Protein AF-A0AAT9HWJ9-F1 (afdb_monomer)

Secondary structure (DSSP, 8-state):
---TT-----HHHHHTTS-HHHHTTSTT--HHHHHHHHHHHHHHHHHHHHSTT---TTHHHHHHHHHHHHHHHHHTT---

Mean predicted aligned error: 3.56 Å

Sequence (80 aa):
MDLATCCRGPIEFDLAHAPEEVAEHYPGADQPLINRCRALNWAMFSAWRWREADQMPDRSHWRAEGLKEVRTALAGCGPV

Foldseek 3Di:
DDCVPPDDDDVLLVCLVDPVVVVVVDPPDDPLVNLVSVLVVLVVQLVLLPDPPNPDPPSVVSNVVSVVSNVVSVVVNPDD

Nearest PDB structures (foldseek):
  7uw9-assembly1_P  TM=6.049E-01  e=6.932E+00  Citrus x limon

Radius of gyration: 13.72 Å; Cα contacts (8 Å, |Δi|>4): 62; chains: 1; bounding box: 33×22×35 Å

Solvent-accessible surface area (backbone atoms only — not comparable to full-atom values): 4718 Å² total; per-residue (Å²): 137,90,65,92,80,71,77,91,76,64,68,37,51,60,44,36,74,48,62,76,73,60,48,78,76,41,91,85,63,53,62,72,55,21,36,46,29,35,19,48,52,30,44,54,52,23,54,49,46,63,40,87,86,56,78,64,82,65,40,74,58,43,39,52,52,26,51,49,48,24,52,56,31,46,65,70,53,55,88,129

pLDDT: mean 92.61, std 7.28, range [56.03, 98.12]

Structure (mmCIF, N/CA/C/O backbone):
data_AF-A0AAT9HWJ9-F1
#
_entry.id   AF-A0AAT9HWJ9-F1
#
loop_
_atom_site.group_PDB
_atom_site.id
_atom_site.type_symbol
_atom_site.label_atom_id
_atom_site.label_alt_id
_atom_site.label_comp_id
_atom_site.label_asym_id
_atom_site.label_entity_id
_atom_site.label_seq_id
_atom_site.pdbx_PDB_ins_code
_atom_site.Cartn_x
_atom_site.Cartn_y
_atom_site.Cartn_z
_atom_site.occupancy
_atom_site.B_iso_or_equiv
_atom_site.auth_seq_id
_atom_site.auth_comp_id
_atom_site.auth_asym_id
_atom_site.auth_atom_id
_atom_site.pdbx_PDB_model_num
ATOM 1 N N . MET A 1 1 ? -11.566 4.254 -15.860 1.00 71.44 1 MET A N 1
ATOM 2 C CA . MET A 1 1 ? -11.610 3.377 -14.673 1.00 71.44 1 MET A CA 1
ATOM 3 C C . MET A 1 1 ? -10.569 2.297 -14.890 1.00 71.44 1 MET A C 1
ATOM 5 O O . MET A 1 1 ? -10.625 1.663 -15.937 1.00 71.44 1 MET A O 1
ATOM 9 N N . ASP A 1 2 ? -9.613 2.148 -13.979 1.00 82.88 2 ASP A N 1
ATOM 10 C CA . ASP A 1 2 ? -8.635 1.055 -13.998 1.00 82.88 2 ASP A CA 1
ATOM 11 C C . ASP A 1 2 ? -9.095 -0.022 -13.008 1.00 82.88 2 ASP A C 1
ATOM 13 O O . ASP A 1 2 ? -9.289 0.269 -11.833 1.00 82.88 2 ASP A O 1
ATOM 17 N N . LEU A 1 3 ? -9.349 -1.237 -13.500 1.00 89.06 3 LEU A N 1
ATOM 18 C CA . LEU A 1 3 ? -9.866 -2.365 -12.714 1.00 89.06 3 LEU A CA 1
ATOM 19 C C . LEU A 1 3 ? -8.963 -3.603 -12.818 1.00 89.06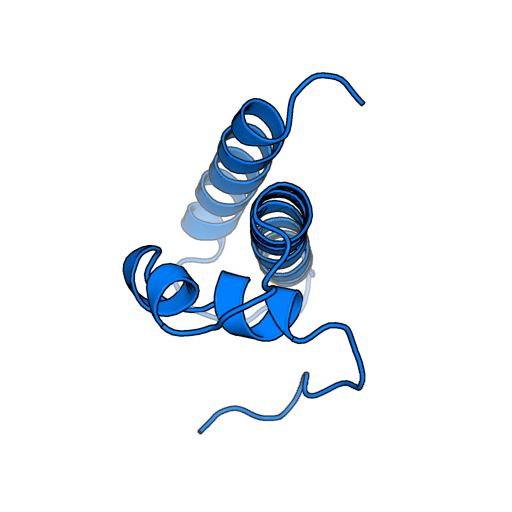 3 LEU A C 1
ATOM 21 O O . LEU A 1 3 ? -9.358 -4.690 -12.395 1.00 89.06 3 LEU A O 1
ATOM 25 N N . ALA A 1 4 ? -7.759 -3.463 -13.384 1.00 87.94 4 ALA A N 1
ATOM 26 C CA . ALA A 1 4 ? -6.869 -4.593 -13.652 1.00 87.94 4 ALA A CA 1
ATOM 27 C C . ALA A 1 4 ? -6.378 -5.299 -12.374 1.00 87.94 4 ALA A C 1
ATOM 29 O O . ALA A 1 4 ? -5.965 -6.456 -12.426 1.00 87.94 4 ALA A O 1
ATOM 30 N N . THR A 1 5 ? -6.440 -4.616 -11.229 1.00 86.38 5 THR A N 1
ATOM 31 C CA . THR A 1 5 ? -6.013 -5.126 -9.918 1.00 86.38 5 THR A CA 1
ATOM 32 C C . THR A 1 5 ? -7.171 -5.298 -8.938 1.00 86.38 5 THR A C 1
ATOM 34 O O . THR A 1 5 ? -6.941 -5.385 -7.734 1.00 86.38 5 THR A O 1
ATOM 37 N N . CYS A 1 6 ? -8.413 -5.329 -9.432 1.00 91.44 6 CYS A N 1
ATOM 38 C CA . CYS A 1 6 ? -9.585 -5.562 -8.596 1.00 91.44 6 CYS A CA 1
ATOM 39 C C . CYS A 1 6 ? -9.485 -6.923 -7.891 1.00 91.44 6 CYS A C 1
ATOM 41 O O . CYS A 1 6 ? -9.108 -7.933 -8.493 1.00 91.44 6 CYS A O 1
ATOM 43 N N . CYS A 1 7 ? -9.823 -6.954 -6.606 1.00 92.56 7 CYS A N 1
ATOM 44 C CA . CYS A 1 7 ? -9.743 -8.143 -5.773 1.00 92.56 7 CYS A CA 1
ATOM 45 C C . CYS A 1 7 ? -10.865 -8.147 -4.727 1.00 92.56 7 CYS A C 1
ATOM 47 O O . CYS A 1 7 ? -11.550 -7.150 -4.515 1.00 92.56 7 CYS A O 1
ATOM 49 N N . ARG A 1 8 ? -11.077 -9.295 -4.075 1.00 96.00 8 ARG A N 1
ATOM 50 C CA . ARG A 1 8 ? -11.948 -9.385 -2.897 1.00 96.00 8 ARG A CA 1
ATOM 51 C C . ARG A 1 8 ? -11.098 -9.166 -1.650 1.00 96.00 8 AR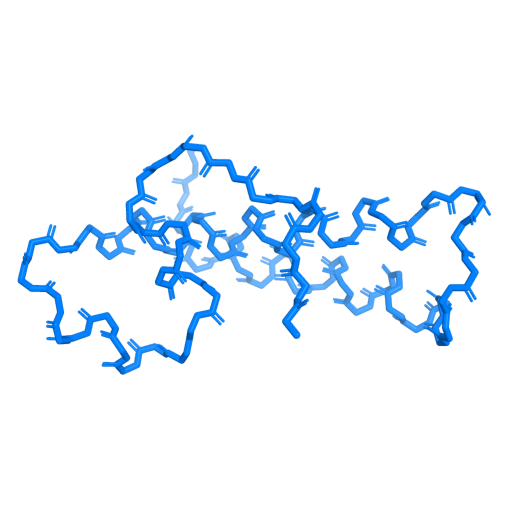G A C 1
ATOM 53 O O . ARG A 1 8 ? -10.113 -9.876 -1.463 1.00 96.00 8 ARG A O 1
ATOM 60 N N . GLY A 1 9 ? -11.517 -8.248 -0.788 1.00 93.56 9 GLY A N 1
ATOM 61 C CA . GLY A 1 9 ? -10.795 -7.899 0.430 1.00 93.56 9 GLY A CA 1
ATOM 62 C C . GLY A 1 9 ? -11.662 -7.133 1.431 1.00 93.56 9 GLY A C 1
ATOM 63 O O . GLY A 1 9 ? -12.875 -7.028 1.227 1.00 93.56 9 GLY A O 1
ATOM 64 N N . PRO A 1 10 ? -11.054 -6.646 2.525 1.00 95.62 10 PRO A N 1
ATOM 65 C CA . PRO A 1 10 ? -11.713 -5.731 3.449 1.00 95.62 10 PRO A CA 1
ATOM 66 C C . PRO A 1 10 ? -12.019 -4.399 2.751 1.00 95.62 10 PRO A C 1
ATOM 68 O O . PRO A 1 10 ? -11.243 -3.956 1.905 1.00 95.62 10 PRO A O 1
ATOM 71 N N . ILE A 1 11 ? -13.116 -3.744 3.136 1.00 95.31 11 ILE A N 1
ATOM 72 C CA . ILE A 1 11 ? -13.498 -2.435 2.580 1.00 95.31 11 ILE A CA 1
ATOM 73 C C . ILE A 1 11 ? -12.438 -1.364 2.881 1.00 95.31 11 ILE A C 1
ATOM 75 O O . ILE A 1 11 ? -12.244 -0.432 2.108 1.00 95.31 11 ILE A O 1
ATOM 79 N N . GLU A 1 12 ? -11.678 -1.534 3.965 1.00 97.19 12 GLU A N 1
ATOM 80 C CA . GLU A 1 12 ? -10.550 -0.688 4.349 1.00 97.19 12 GLU A CA 1
ATOM 81 C C . GLU A 1 12 ? -9.462 -0.612 3.270 1.00 97.19 12 GLU A C 1
ATOM 83 O O . GLU A 1 12 ? -8.758 0.394 3.188 1.00 97.19 12 GLU A O 1
ATOM 88 N N . PHE A 1 13 ? -9.340 -1.631 2.410 1.00 96.00 13 PHE A N 1
ATOM 89 C CA . PHE A 1 13 ? -8.430 -1.599 1.264 1.00 96.00 13 PHE A CA 1
ATOM 90 C C . PHE A 1 13 ? -8.865 -0.567 0.217 1.00 96.00 13 PHE A C 1
ATOM 92 O O . PHE A 1 13 ? -8.030 0.182 -0.296 1.00 96.00 13 PHE A O 1
ATOM 99 N N . ASP A 1 14 ? -10.172 -0.475 -0.035 1.00 94.94 14 ASP A N 1
ATOM 100 C CA . ASP A 1 14 ? -10.756 0.524 -0.928 1.00 94.94 14 ASP A CA 1
ATOM 101 C C . ASP A 1 14 ? -10.700 1.924 -0.294 1.00 94.94 14 ASP A C 1
ATOM 103 O O . ASP A 1 14 ? -10.284 2.888 -0.940 1.00 94.94 14 ASP A O 1
ATOM 107 N N . LEU A 1 15 ? -11.027 2.042 1.001 1.00 96.06 15 LEU A N 1
ATOM 108 C CA . LEU A 1 15 ? -10.945 3.310 1.746 1.00 96.06 15 LEU A CA 1
ATOM 109 C C . LEU A 1 15 ? -9.511 3.850 1.818 1.00 96.06 15 LEU A C 1
ATOM 111 O O . LEU A 1 15 ? -9.295 5.057 1.739 1.00 96.06 15 LEU A O 1
ATOM 115 N N . ALA A 1 16 ? -8.513 2.968 1.895 1.00 95.50 16 ALA A N 1
ATOM 116 C CA . ALA A 1 16 ? -7.103 3.338 1.853 1.00 95.50 16 ALA A CA 1
ATOM 117 C C . ALA A 1 16 ? -6.65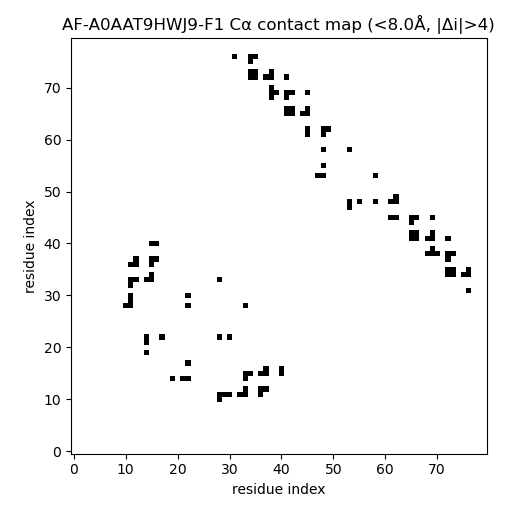4 3.938 0.508 1.00 95.50 16 ALA A C 1
ATOM 119 O O . ALA A 1 16 ? -5.569 4.519 0.436 1.00 95.50 16 ALA A O 1
ATOM 120 N N . HIS A 1 17 ? -7.441 3.801 -0.562 1.00 93.25 17 HIS A N 1
ATOM 121 C CA . HIS A 1 17 ? -7.181 4.466 -1.842 1.00 93.25 17 HIS A CA 1
ATOM 122 C C . HIS A 1 17 ? -7.827 5.861 -1.927 1.00 93.25 17 HIS A C 1
ATOM 124 O O . HIS A 1 17 ? -7.434 6.680 -2.756 1.00 93.25 17 HIS A O 1
ATOM 130 N N . ALA A 1 18 ? -8.806 6.142 -1.066 1.00 93.81 18 ALA A N 1
ATOM 131 C CA . ALA A 1 18 ? -9.52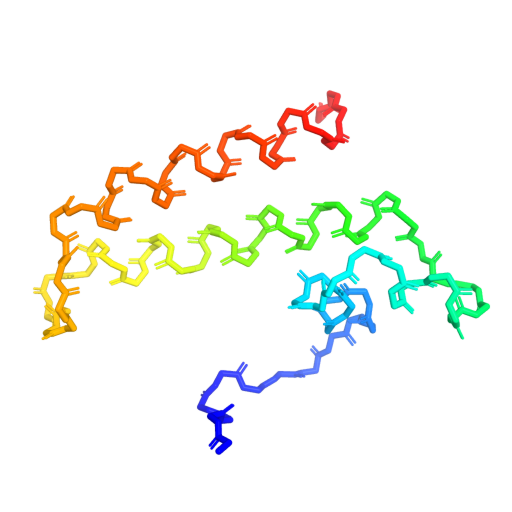1 7.409 -1.013 1.00 93.81 18 ALA A CA 1
ATOM 132 C C . ALA A 1 18 ? -8.823 8.434 -0.087 1.00 93.81 18 ALA A C 1
ATOM 134 O O . ALA A 1 18 ? -7.929 8.065 0.691 1.00 93.81 18 ALA A O 1
ATOM 135 N N . PRO A 1 19 ? -9.214 9.724 -0.141 1.00 93.38 19 PRO A N 1
ATOM 136 C CA . PRO A 1 19 ? -8.865 10.709 0.887 1.00 93.38 19 PRO A CA 1
ATOM 137 C C . PRO A 1 19 ? -9.265 10.247 2.297 1.00 93.38 19 PRO A C 1
ATOM 139 O O . PRO A 1 19 ? -10.166 9.419 2.446 1.00 93.38 19 PRO A O 1
ATOM 142 N N . GLU A 1 20 ? -8.582 10.739 3.332 1.00 89.19 20 GLU A N 1
ATOM 143 C CA . GLU A 1 20 ? -8.783 10.281 4.719 1.00 89.19 20 GLU A CA 1
ATOM 144 C C . GLU A 1 20 ? -10.209 10.526 5.216 1.00 89.19 20 GLU A C 1
ATOM 146 O O . GLU A 1 20 ? -10.793 9.657 5.861 1.00 89.19 20 GLU A O 1
ATOM 151 N N . GLU A 1 21 ? -10.804 11.643 4.811 1.00 92.19 21 GLU A N 1
ATOM 152 C CA . GLU A 1 21 ? -12.145 12.075 5.200 1.00 92.19 21 GLU A CA 1
ATOM 153 C C . GLU A 1 21 ? -13.230 11.101 4.716 1.00 92.19 21 GLU A C 1
ATOM 155 O O . GLU A 1 21 ? -14.310 11.012 5.295 1.00 92.19 21 GLU A O 1
ATOM 160 N N . VAL A 1 22 ? -12.952 10.313 3.671 1.00 94.94 22 VAL A N 1
ATOM 161 C CA . VAL A 1 22 ? -13.913 9.331 3.152 1.00 94.94 22 VAL A CA 1
ATOM 162 C C . VAL A 1 22 ? -14.173 8.219 4.164 1.00 94.94 22 VAL A C 1
ATOM 164 O O . VAL A 1 22 ? -15.298 7.727 4.241 1.00 94.94 22 VAL A O 1
ATOM 167 N N . ALA A 1 23 ? -13.174 7.844 4.968 1.00 92.25 23 ALA A N 1
ATOM 168 C CA . ALA A 1 23 ? -13.336 6.814 5.990 1.00 92.25 23 ALA A CA 1
ATOM 169 C C . ALA A 1 23 ? -14.347 7.225 7.075 1.00 92.25 23 ALA A C 1
ATOM 171 O O . ALA A 1 23 ? -15.074 6.373 7.583 1.00 92.25 23 ALA A O 1
ATOM 172 N N . GLU A 1 24 ? -14.467 8.524 7.369 1.00 91.56 24 GLU A N 1
ATOM 173 C CA . GLU A 1 24 ? -15.412 9.059 8.362 1.00 91.56 24 GLU A CA 1
ATOM 174 C C . GLU A 1 24 ? -16.877 8.792 7.987 1.00 91.56 24 GLU A C 1
ATOM 176 O O . GLU A 1 24 ? -17.758 8.744 8.846 1.00 91.56 24 GLU A O 1
ATOM 181 N N . HIS A 1 25 ? -17.148 8.574 6.699 1.00 94.75 25 HIS A N 1
ATOM 182 C CA . HIS A 1 25 ? -18.477 8.260 6.188 1.00 94.75 25 HIS A CA 1
ATOM 183 C C . HIS A 1 25 ? -18.835 6.766 6.249 1.00 94.75 25 HIS A C 1
ATOM 185 O O . HIS A 1 25 ? -19.955 6.415 5.877 1.00 94.75 25 HIS A O 1
ATOM 191 N N . TYR A 1 26 ? -17.930 5.891 6.710 1.00 93.75 26 TYR A N 1
ATOM 192 C CA . TYR A 1 26 ? -18.147 4.443 6.804 1.00 93.75 26 TYR A CA 1
ATOM 193 C C . TYR A 1 26 ? -18.215 3.985 8.269 1.00 93.75 26 TYR A C 1
ATOM 195 O O . TYR A 1 26 ? -17.185 3.685 8.880 1.00 93.75 26 TYR A O 1
ATOM 203 N N . PRO A 1 27 ? -19.427 3.880 8.853 1.00 90.31 27 PRO A N 1
ATOM 204 C CA . PRO A 1 27 ? -19.593 3.390 10.214 1.00 90.31 27 PRO A CA 1
ATOM 205 C C . PRO A 1 27 ? -19.051 1.963 10.336 1.00 90.31 27 PRO A C 1
ATOM 207 O O . PRO A 1 27 ? -19.533 1.051 9.668 1.00 90.31 27 PRO A O 1
ATOM 210 N N . GLY A 1 28 ? -18.061 1.774 11.208 1.00 91.06 28 GLY A N 1
ATOM 211 C CA . GLY A 1 28 ? -17.442 0.471 11.457 1.00 91.06 28 GLY A CA 1
ATOM 212 C C . GLY A 1 28 ? -16.161 0.194 10.671 1.00 91.06 28 GLY A C 1
ATOM 213 O O . GLY A 1 28 ? -15.623 -0.897 10.825 1.00 91.06 28 GLY A O 1
ATOM 214 N N . ALA A 1 29 ? -15.660 1.150 9.881 1.00 94.38 29 ALA A N 1
ATOM 215 C CA . ALA A 1 29 ? -14.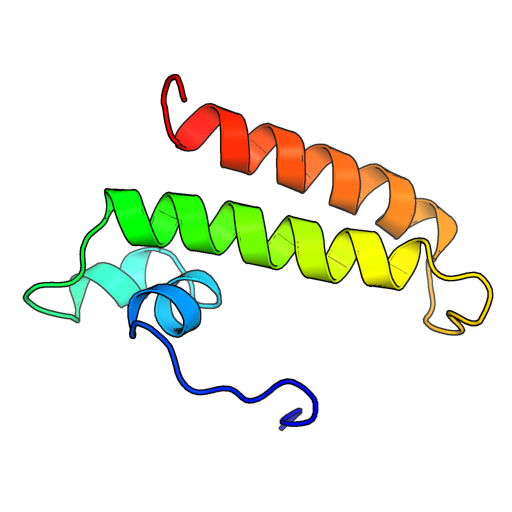335 1.031 9.282 1.00 94.38 29 ALA A CA 1
ATOM 216 C C . ALA A 1 29 ? -13.239 0.987 10.364 1.00 94.38 29 ALA A C 1
ATOM 218 O O . ALA A 1 29 ? -13.206 1.821 11.275 1.00 94.38 29 ALA A O 1
ATOM 219 N N . ASP A 1 30 ? -12.333 0.015 10.263 1.00 95.19 30 ASP A N 1
ATOM 220 C CA . ASP 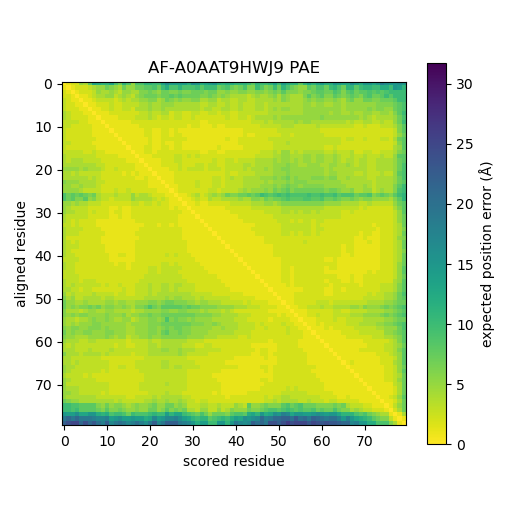A 1 30 ? -11.198 -0.133 11.177 1.00 95.19 30 ASP A CA 1
ATOM 221 C C . ASP A 1 30 ? -10.056 0.809 10.755 1.00 95.19 30 ASP A C 1
ATOM 223 O O . ASP A 1 30 ? -9.314 0.550 9.806 1.00 95.19 30 ASP A O 1
ATOM 227 N N . GLN A 1 31 ? -9.910 1.931 11.465 1.00 92.44 31 GLN A N 1
ATOM 228 C CA . GLN A 1 31 ? -8.900 2.946 11.150 1.00 92.44 31 GLN A CA 1
ATOM 229 C C . GLN A 1 31 ? -7.450 2.414 11.202 1.00 92.44 31 GLN A C 1
ATOM 231 O O . GLN A 1 31 ? -6.682 2.694 10.273 1.00 92.44 31 GLN A O 1
ATOM 236 N N . PRO A 1 32 ? -7.035 1.631 12.219 1.00 93.88 32 PRO A N 1
ATOM 237 C CA . PRO A 1 32 ? -5.762 0.914 12.172 1.00 93.88 32 PRO A CA 1
ATOM 238 C C . PRO A 1 32 ? -5.573 0.054 10.915 1.00 93.88 32 PRO A C 1
ATOM 240 O O . PRO A 1 32 ? -4.482 0.053 10.332 1.00 93.88 32 PRO A O 1
ATOM 243 N N . LEU A 1 33 ? -6.609 -0.666 10.475 1.00 95.62 33 LEU A N 1
ATOM 244 C CA . LEU A 1 33 ? -6.545 -1.479 9.261 1.00 95.62 33 LEU A CA 1
ATOM 245 C C . LEU A 1 33 ? -6.446 -0.616 7.997 1.00 95.62 33 LEU A C 1
ATOM 247 O O . LEU A 1 33 ? -5.640 -0.943 7.127 1.00 95.62 33 LEU A O 1
ATOM 251 N N . ILE A 1 34 ? -7.155 0.516 7.919 1.00 95.69 34 ILE A N 1
ATOM 252 C CA . ILE A 1 34 ? -7.012 1.493 6.824 1.00 95.69 34 ILE A CA 1
ATOM 253 C C . ILE A 1 34 ? -5.555 1.946 6.704 1.00 95.69 34 ILE A C 1
ATOM 255 O O . ILE A 1 34 ? -4.993 1.929 5.609 1.00 95.69 34 ILE A O 1
ATOM 259 N N . ASN A 1 35 ? -4.907 2.296 7.818 1.00 94.25 35 ASN A N 1
ATOM 260 C CA . ASN A 1 35 ? -3.512 2.746 7.803 1.00 94.25 35 ASN A CA 1
ATOM 261 C C . ASN A 1 35 ? -2.571 1.650 7.270 1.00 94.25 35 ASN A C 1
ATOM 263 O O . ASN A 1 35 ? -1.709 1.918 6.427 1.00 94.25 35 ASN A O 1
ATOM 267 N N . ARG A 1 36 ? -2.786 0.392 7.679 1.00 95.94 36 ARG A N 1
ATOM 268 C CA . ARG A 1 36 ? -2.038 -0.762 7.145 1.00 95.94 36 ARG A CA 1
ATOM 269 C C . ARG A 1 36 ? -2.306 -0.980 5.656 1.00 95.94 36 ARG A C 1
ATOM 271 O O . ARG A 1 36 ? -1.373 -1.245 4.900 1.00 95.94 36 ARG A O 1
ATOM 278 N N . CYS A 1 37 ? -3.552 -0.832 5.214 1.00 96.12 37 CYS A N 1
ATOM 279 C CA . CYS A 1 37 ? -3.924 -0.912 3.805 1.00 96.12 37 CYS A CA 1
ATOM 280 C C . CYS A 1 37 ? -3.293 0.218 2.975 1.00 96.12 37 CYS A C 1
ATOM 282 O O . CYS A 1 37 ? -2.846 -0.040 1.860 1.00 96.12 37 CYS A O 1
ATOM 284 N N . ARG A 1 38 ? -3.148 1.438 3.514 1.00 95.56 38 ARG A N 1
ATOM 285 C CA . ARG A 1 38 ? -2.415 2.533 2.844 1.00 95.56 38 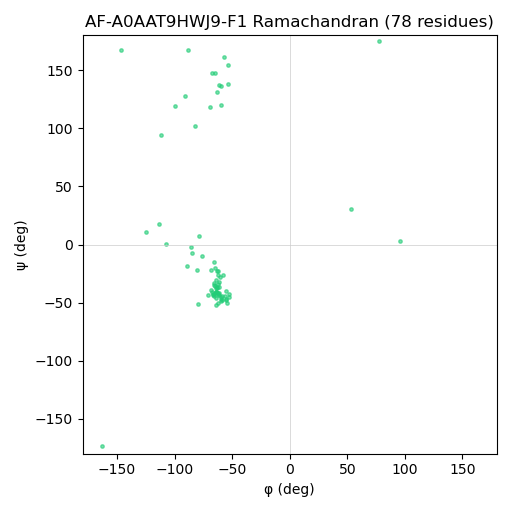ARG A CA 1
ATOM 286 C C . ARG A 1 38 ? -0.948 2.170 2.631 1.00 95.56 38 ARG A C 1
ATOM 288 O O . ARG A 1 38 ? -0.420 2.363 1.535 1.00 95.56 38 ARG A O 1
ATOM 295 N N . ALA A 1 39 ? -0.305 1.587 3.643 1.00 96.31 39 ALA A N 1
ATOM 296 C CA . ALA A 1 39 ? 1.060 1.085 3.510 1.00 96.31 39 ALA A CA 1
ATOM 297 C C . ALA A 1 39 ? 1.160 -0.034 2.458 1.00 96.31 39 ALA A C 1
ATOM 299 O O . ALA A 1 39 ? 2.078 -0.025 1.634 1.00 96.31 39 ALA A O 1
ATOM 300 N N . LEU A 1 40 ? 0.194 -0.960 2.434 1.00 95.81 40 LEU A N 1
ATOM 301 C CA . LEU A 1 40 ? 0.118 -2.020 1.426 1.00 95.81 40 LEU A CA 1
ATOM 302 C C . LEU A 1 40 ? -0.049 -1.459 0.005 1.00 95.81 40 LEU A C 1
ATOM 304 O O . LEU A 1 40 ? 0.658 -1.898 -0.900 1.00 95.81 40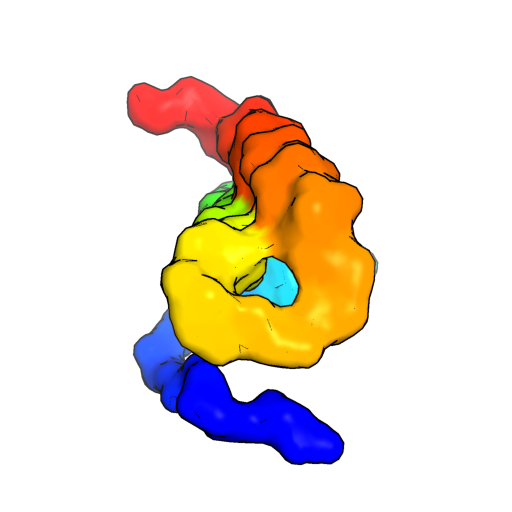 LEU A O 1
ATOM 308 N N . ASN A 1 41 ? -0.914 -0.462 -0.190 1.00 95.56 41 ASN A N 1
ATOM 309 C CA . ASN A 1 41 ? -1.128 0.191 -1.484 1.00 95.56 41 ASN A CA 1
ATOM 310 C C . ASN A 1 41 ? 0.171 0.802 -2.021 1.00 95.56 41 ASN A C 1
ATOM 312 O O . ASN A 1 41 ? 0.561 0.539 -3.163 1.00 95.56 41 ASN A O 1
ATOM 316 N N . TRP A 1 42 ? 0.896 1.544 -1.179 1.00 96.94 42 TRP A N 1
ATOM 317 C CA . TRP A 1 42 ? 2.206 2.082 -1.543 1.00 96.94 42 TRP A CA 1
ATOM 318 C C . TRP A 1 42 ? 3.238 0.989 -1.821 1.00 96.94 42 TRP A C 1
ATOM 320 O O . TRP A 1 42 ? 4.053 1.135 -2.736 1.00 96.94 42 TRP A O 1
ATOM 330 N N . ALA A 1 43 ? 3.203 -0.122 -1.080 1.00 96.88 43 ALA A N 1
ATOM 331 C CA . ALA A 1 43 ? 4.118 -1.240 -1.286 1.00 96.88 43 ALA A CA 1
ATOM 332 C C . ALA A 1 43 ? 3.866 -1.930 -2.633 1.00 96.88 43 ALA A C 1
ATOM 334 O O . ALA A 1 43 ? 4.817 -2.193 -3.372 1.00 96.88 43 ALA A O 1
ATOM 335 N N . MET A 1 44 ? 2.599 -2.159 -2.989 1.00 95.69 44 MET A N 1
ATOM 336 C CA . MET A 1 44 ? 2.199 -2.716 -4.283 1.00 95.69 44 MET A CA 1
ATOM 337 C C . MET A 1 44 ? 2.608 -1.797 -5.435 1.00 95.69 44 MET A C 1
ATOM 339 O O . MET A 1 44 ? 3.290 -2.245 -6.359 1.00 95.69 44 MET A O 1
ATOM 343 N N . PHE A 1 45 ? 2.269 -0.505 -5.343 1.00 95.06 45 PHE A N 1
ATOM 344 C CA . PHE A 1 45 ? 2.675 0.495 -6.328 1.00 95.06 45 PHE A CA 1
ATOM 345 C C . PHE A 1 45 ? 4.195 0.505 -6.513 1.00 95.06 45 PHE A C 1
ATOM 347 O O . PHE A 1 45 ? 4.688 0.376 -7.635 1.00 95.06 45 PHE A O 1
ATOM 354 N N . SER A 1 46 ? 4.946 0.577 -5.411 1.00 96.19 46 SER A N 1
ATOM 355 C CA . SER A 1 46 ? 6.411 0.588 -5.435 1.00 96.19 46 SER A CA 1
ATOM 356 C C . SER A 1 46 ? 6.967 -0.676 -6.081 1.00 96.19 46 SER A C 1
ATOM 358 O O . SER A 1 46 ? 7.805 -0.581 -6.976 1.00 96.19 46 SER A O 1
ATOM 360 N N . ALA A 1 47 ? 6.466 -1.857 -5.708 1.00 95.50 47 ALA A N 1
ATOM 361 C CA . ALA A 1 47 ? 6.882 -3.115 -6.320 1.00 95.50 47 ALA A CA 1
ATOM 362 C C . ALA A 1 47 ? 6.696 -3.089 -7.845 1.00 95.50 47 ALA A C 1
ATOM 364 O O . ALA A 1 47 ? 7.586 -3.525 -8.577 1.00 95.50 47 ALA A O 1
ATOM 365 N N . TRP A 1 48 ? 5.597 -2.511 -8.344 1.00 94.12 48 TRP A N 1
ATOM 366 C CA . TRP A 1 48 ? 5.376 -2.344 -9.781 1.00 94.12 48 TRP A CA 1
ATOM 367 C C . TRP A 1 48 ? 6.377 -1.391 -10.433 1.00 94.12 48 TRP A C 1
ATOM 369 O O . TRP A 1 48 ? 6.937 -1.759 -11.465 1.00 94.12 48 TRP A O 1
ATOM 379 N N . ARG A 1 49 ? 6.679 -0.232 -9.823 1.00 96.06 49 ARG A N 1
ATOM 380 C CA . ARG A 1 49 ? 7.699 0.710 -10.347 1.00 96.06 49 ARG A CA 1
ATOM 381 C C . ARG A 1 49 ? 9.096 0.081 -10.426 1.00 96.06 49 ARG A C 1
ATOM 383 O O . ARG A 1 49 ? 9.951 0.477 -11.226 1.00 96.06 49 ARG A O 1
ATOM 390 N N . TRP A 1 50 ? 9.373 -0.896 -9.566 1.00 95.69 50 TRP A N 1
ATOM 391 C CA . TRP A 1 50 ? 10.657 -1.588 -9.539 1.00 95.69 50 TRP A CA 1
ATOM 392 C C . TRP A 1 50 ? 10.789 -2.685 -10.603 1.00 95.69 50 TRP A C 1
ATOM 394 O O . TRP A 1 50 ? 11.921 -2.951 -11.014 1.00 95.69 50 TRP A O 1
ATOM 404 N N . ARG A 1 51 ? 9.684 -3.233 -11.136 1.00 95.06 51 ARG A N 1
ATOM 405 C CA . ARG A 1 51 ? 9.704 -4.266 -12.196 1.00 95.06 51 ARG A CA 1
ATOM 406 C C . ARG A 1 51 ? 10.532 -3.815 -13.391 1.00 95.06 51 ARG A C 1
ATOM 408 O O . ARG A 1 51 ? 10.434 -2.668 -13.811 1.00 95.06 51 ARG A O 1
ATOM 415 N N . GLU A 1 52 ? 11.331 -4.716 -13.962 1.00 94.44 52 GLU A N 1
ATOM 416 C CA . GLU A 1 52 ? 12.208 -4.411 -15.102 1.00 94.44 52 GLU A CA 1
ATOM 417 C C . GLU A 1 52 ? 11.423 -3.901 -16.320 1.00 94.44 52 GLU A C 1
ATOM 419 O O . GLU A 1 52 ? 11.781 -2.872 -16.894 1.00 94.44 52 GLU A O 1
ATOM 424 N N . ALA A 1 53 ? 10.307 -4.565 -16.622 1.00 94.94 53 ALA A N 1
ATOM 425 C CA . ALA A 1 53 ? 9.426 -4.275 -17.750 1.00 94.94 53 ALA A CA 1
ATOM 426 C C . ALA A 1 53 ? 8.470 -3.086 -17.528 1.00 94.94 53 ALA A C 1
ATOM 428 O O . ALA A 1 53 ? 7.571 -2.874 -18.336 1.00 94.94 53 ALA A O 1
ATOM 429 N N . ASP A 1 54 ? 8.612 -2.332 -16.438 1.00 94.31 54 ASP A N 1
ATOM 430 C CA . ASP A 1 54 ? 7.780 -1.157 -16.194 1.00 94.31 54 ASP A CA 1
ATOM 431 C C . ASP A 1 54 ? 8.099 -0.024 -17.189 1.00 94.31 54 ASP A C 1
ATOM 433 O O . ASP A 1 54 ? 9.226 0.478 -17.239 1.00 94.31 54 ASP A O 1
ATOM 437 N N . GLN A 1 55 ? 7.097 0.361 -17.983 1.00 93.94 55 GLN A N 1
ATOM 438 C CA . GLN A 1 55 ? 7.200 1.357 -19.063 1.00 93.94 55 GLN A CA 1
ATOM 439 C C . GLN A 1 55 ? 6.513 2.689 -18.738 1.00 93.94 55 GLN A C 1
ATOM 441 O O . GLN A 1 55 ? 6.505 3.603 -19.557 1.00 93.94 55 GLN A O 1
ATOM 446 N N . MET A 1 56 ? 5.919 2.813 -17.555 1.00 93.25 56 MET A N 1
ATOM 447 C CA . MET A 1 56 ? 5.242 4.041 -17.146 1.00 93.25 56 MET A CA 1
ATOM 448 C C . MET A 1 56 ? 6.237 5.201 -16.949 1.00 93.25 56 MET A C 1
ATOM 450 O O . MET A 1 56 ? 7.362 4.963 -16.488 1.00 93.25 56 MET A O 1
ATOM 454 N N . PRO A 1 57 ? 5.816 6.450 -17.219 1.00 95.44 57 PRO A N 1
ATOM 455 C CA . PRO A 1 57 ? 6.643 7.645 -17.072 1.00 95.44 57 PRO A CA 1
ATOM 456 C C . PRO A 1 57 ? 7.199 7.827 -15.652 1.00 95.44 57 PRO A C 1
ATOM 458 O O . PRO A 1 57 ? 6.732 7.225 -14.679 1.00 95.44 57 PRO A O 1
ATOM 461 N N . ASP A 1 58 ? 8.247 8.648 -15.547 1.00 95.38 58 ASP A N 1
ATOM 462 C CA . ASP A 1 58 ? 8.884 9.052 -14.284 1.00 95.38 58 ASP A CA 1
ATOM 463 C C . ASP A 1 58 ? 9.304 7.886 -13.376 1.00 95.38 58 ASP A C 1
ATOM 465 O O . ASP A 1 58 ? 9.344 7.986 -12.150 1.00 95.38 58 ASP A O 1
ATOM 469 N N . ARG A 1 59 ? 9.647 6.743 -13.977 1.00 92.38 59 ARG A N 1
ATOM 470 C CA . ARG A 1 59 ? 9.985 5.504 -13.266 1.00 92.38 59 ARG A CA 1
ATOM 471 C C . ARG A 1 59 ? 11.066 5.680 -12.203 1.00 92.38 59 ARG A C 1
ATOM 473 O O . ARG A 1 59 ? 10.906 5.179 -11.095 1.00 92.38 59 ARG A O 1
ATOM 480 N N . SER A 1 60 ? 12.147 6.397 -12.508 1.00 92.44 60 SER A N 1
ATOM 481 C CA . SER A 1 60 ? 13.232 6.632 -11.545 1.00 92.44 60 SER A CA 1
ATOM 482 C C . SER A 1 60 ? 12.776 7.456 -10.341 1.00 92.44 60 SER A C 1
ATOM 484 O O . SER A 1 60 ? 13.135 7.125 -9.215 1.00 92.44 60 SER A O 1
ATOM 486 N N . HIS A 1 61 ? 11.953 8.482 -10.569 1.00 96.50 61 HIS A N 1
ATOM 487 C CA . HIS A 1 61 ? 11.379 9.301 -9.504 1.00 96.50 61 HIS A CA 1
ATOM 488 C C . HIS A 1 61 ? 10.448 8.462 -8.620 1.00 96.50 61 HIS A C 1
ATOM 490 O O . HIS A 1 61 ? 10.661 8.357 -7.413 1.00 96.50 61 HIS A O 1
ATOM 496 N N . TRP A 1 62 ? 9.489 7.759 -9.228 1.00 97.38 62 TRP A N 1
ATOM 497 C CA . TRP A 1 62 ? 8.500 6.968 -8.494 1.00 97.38 62 TRP A CA 1
ATOM 498 C C . TRP A 1 62 ? 9.072 5.736 -7.787 1.00 97.38 62 TRP A C 1
ATOM 500 O O . TRP A 1 62 ? 8.483 5.269 -6.816 1.00 97.38 62 TRP A O 1
ATOM 510 N N . ARG A 1 63 ? 10.229 5.215 -8.213 1.00 95.25 63 ARG A N 1
ATOM 511 C CA . ARG A 1 63 ? 10.960 4.181 -7.459 1.00 95.25 63 ARG A CA 1
ATOM 512 C C . ARG A 1 63 ? 11.436 4.681 -6.098 1.00 95.25 63 ARG A C 1
ATOM 514 O O . ARG A 1 63 ? 11.375 3.920 -5.133 1.00 95.25 63 ARG A O 1
ATOM 521 N N . ALA A 1 64 ? 11.934 5.915 -6.045 1.00 96.50 64 ALA A N 1
ATOM 522 C CA . ALA A 1 64 ? 12.431 6.534 -4.823 1.00 96.50 64 ALA A CA 1
ATOM 523 C C . ALA A 1 64 ? 11.277 7.062 -3.964 1.00 96.50 64 ALA A C 1
ATOM 525 O O . ALA A 1 64 ? 11.178 6.691 -2.795 1.00 96.50 64 ALA A O 1
ATOM 526 N N . GLU A 1 65 ? 10.371 7.848 -4.555 1.00 98.12 65 GLU A N 1
ATOM 527 C CA . GLU A 1 65 ? 9.240 8.413 -3.814 1.00 98.12 65 GLU A CA 1
ATOM 528 C C . GLU A 1 65 ? 8.281 7.324 -3.334 1.00 98.12 65 GLU A C 1
ATOM 530 O O . GLU A 1 65 ? 7.918 7.328 -2.166 1.00 98.12 65 GLU A O 1
ATOM 535 N N . GLY A 1 66 ? 7.959 6.317 -4.152 1.00 97.19 66 GLY A N 1
ATOM 536 C CA . GLY A 1 66 ? 7.114 5.206 -3.705 1.00 97.19 66 GLY A CA 1
ATOM 537 C C . GLY A 1 66 ? 7.689 4.500 -2.471 1.00 97.19 66 GLY A C 1
ATOM 538 O O . GLY A 1 66 ? 6.977 4.267 -1.498 1.00 97.19 66 GLY A O 1
ATOM 539 N N . LEU A 1 67 ? 9.001 4.231 -2.453 1.00 96.50 67 LEU A N 1
ATOM 540 C CA . LEU A 1 67 ? 9.653 3.606 -1.298 1.00 96.50 67 LEU A CA 1
ATOM 541 C C . LEU A 1 67 ? 9.640 4.507 -0.054 1.00 96.50 67 LEU A C 1
ATOM 543 O O . LEU A 1 67 ? 9.541 4.004 1.068 1.00 96.50 67 LEU A O 1
ATOM 547 N N . LYS A 1 68 ? 9.756 5.824 -0.232 1.00 97.69 68 LYS A N 1
ATOM 548 C CA . LYS A 1 68 ? 9.611 6.799 0.852 1.00 97.69 68 LYS A CA 1
ATOM 549 C C . LYS A 1 68 ? 8.187 6.774 1.407 1.00 97.69 68 LYS A C 1
ATOM 551 O O . LYS A 1 68 ? 8.036 6.659 2.618 1.00 97.69 68 LYS A O 1
ATOM 556 N N . GLU A 1 69 ? 7.172 6.765 0.550 1.00 97.19 69 GLU A N 1
ATOM 557 C CA . GLU A 1 69 ? 5.769 6.700 0.967 1.00 97.19 69 GLU A CA 1
ATOM 558 C C . GLU A 1 69 ? 5.431 5.400 1.707 1.00 97.19 69 GLU A C 1
ATOM 560 O O . GLU A 1 69 ? 4.749 5.438 2.729 1.00 97.19 69 GLU A O 1
ATOM 565 N N . VAL A 1 70 ? 5.995 4.256 1.293 1.00 96.50 70 VAL A N 1
ATOM 566 C CA . VAL A 1 70 ? 5.887 3.001 2.064 1.00 96.50 70 VAL A CA 1
ATOM 567 C C . VAL A 1 70 ? 6.396 3.191 3.493 1.00 96.50 70 VAL A C 1
ATOM 569 O O . VAL A 1 70 ? 5.734 2.788 4.448 1.00 96.50 70 VAL A O 1
ATOM 572 N N . ARG A 1 71 ? 7.572 3.808 3.662 1.00 95.88 71 ARG A N 1
ATOM 573 C CA . ARG A 1 71 ? 8.166 4.034 4.990 1.00 95.88 71 ARG A CA 1
ATOM 574 C C . ARG A 1 71 ? 7.338 5.011 5.819 1.00 95.88 71 ARG A C 1
ATOM 576 O O . ARG A 1 71 ? 7.131 4.750 7.001 1.00 95.88 71 ARG A O 1
ATOM 583 N N . THR A 1 72 ? 6.854 6.092 5.210 1.00 95.69 72 THR A N 1
ATOM 584 C CA . THR A 1 72 ? 5.973 7.072 5.859 1.00 95.69 72 THR A CA 1
ATOM 585 C C . THR A 1 72 ? 4.685 6.410 6.345 1.00 95.69 72 THR A C 1
ATOM 587 O O . THR A 1 72 ? 4.327 6.543 7.514 1.00 95.69 72 THR A O 1
ATOM 590 N N . ALA A 1 73 ? 4.026 5.628 5.487 1.00 94.00 73 ALA A N 1
ATOM 591 C CA . ALA A 1 73 ? 2.788 4.937 5.827 1.00 94.00 73 ALA A CA 1
ATOM 592 C C . ALA A 1 73 ? 2.992 3.889 6.935 1.00 94.00 73 ALA A C 1
ATOM 594 O O . ALA A 1 73 ? 2.188 3.800 7.863 1.00 94.00 73 ALA A O 1
ATOM 595 N N . LEU A 1 74 ? 4.096 3.133 6.892 1.00 93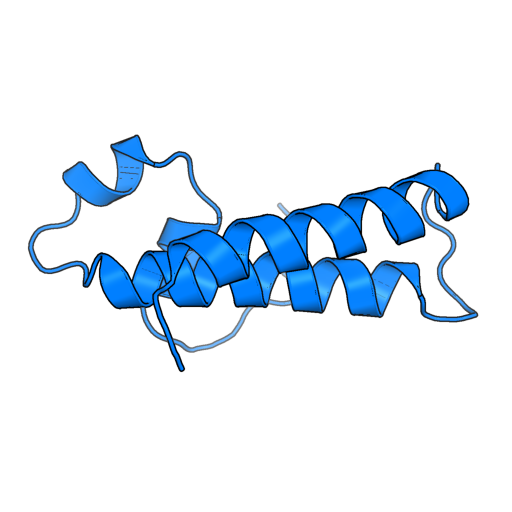.88 74 LEU A N 1
ATOM 596 C CA . LEU A 1 74 ? 4.440 2.175 7.947 1.00 93.88 74 LEU A CA 1
ATOM 597 C C . LEU A 1 74 ? 4.721 2.857 9.290 1.00 93.88 74 LEU A C 1
ATOM 599 O O . LEU A 1 74 ? 4.311 2.335 10.323 1.00 93.88 74 LEU A O 1
ATOM 603 N N . ALA A 1 75 ? 5.363 4.028 9.299 1.00 92.19 75 ALA A N 1
ATOM 604 C CA . ALA A 1 75 ? 5.582 4.786 10.531 1.00 92.19 75 ALA A CA 1
ATOM 605 C C . ALA A 1 75 ? 4.257 5.199 11.205 1.00 92.19 75 ALA A C 1
ATOM 607 O O . ALA A 1 75 ? 4.175 5.228 12.431 1.00 92.19 75 ALA A O 1
ATOM 608 N N . GLY A 1 76 ? 3.207 5.451 10.415 1.00 84.44 76 GLY A N 1
ATOM 609 C CA . GLY A 1 76 ? 1.855 5.744 10.904 1.00 84.44 76 GLY A CA 1
ATOM 610 C C . GLY A 1 76 ? 1.058 4.527 11.397 1.00 84.44 76 GLY A C 1
ATOM 611 O O . GLY A 1 76 ? -0.002 4.698 11.995 1.00 84.44 76 GLY A O 1
ATOM 612 N N . CYS A 1 77 ? 1.541 3.298 11.177 1.00 86.50 77 CYS A N 1
ATOM 613 C CA . CYS A 1 77 ? 0.845 2.071 11.587 1.00 86.50 77 CYS A CA 1
ATOM 614 C C . CYS A 1 77 ? 1.120 1.647 13.046 1.00 86.50 77 CYS A C 1
ATOM 616 O O . CYS A 1 77 ? 0.469 0.723 13.534 1.00 86.50 77 CYS A O 1
ATOM 618 N N . GLY A 1 78 ? 2.055 2.307 13.743 1.00 68.00 78 GLY A N 1
ATOM 619 C CA . GLY A 1 78 ? 2.555 1.872 15.054 1.00 68.00 78 GLY A CA 1
ATOM 620 C C . GLY A 1 78 ? 3.568 0.716 14.957 1.00 68.00 78 GLY A C 1
ATOM 621 O O . GLY A 1 78 ? 3.840 0.230 13.858 1.00 68.00 78 GLY A O 1
ATOM 622 N N . PRO A 1 79 ? 4.186 0.291 16.079 1.00 60.91 79 PRO A N 1
ATOM 623 C CA . PRO A 1 79 ? 5.111 -0.841 16.074 1.00 60.91 79 PRO A CA 1
ATOM 624 C C . PRO A 1 79 ? 4.396 -2.126 15.630 1.00 60.91 79 PRO A C 1
ATOM 626 O O . PRO A 1 79 ? 3.257 -2.378 16.027 1.00 60.91 79 PRO A O 1
ATOM 629 N N . VAL A 1 80 ? 5.081 -2.900 14.784 1.00 56.03 80 VAL A N 1
ATOM 630 C CA . VAL A 1 80 ? 4.638 -4.208 14.270 1.00 56.03 80 VAL A CA 1
ATOM 631 C C . VAL A 1 80 ? 4.815 -5.301 15.311 1.00 56.03 80 VAL A C 1
ATOM 633 O O . VAL A 1 80 ? 5.858 -5.273 16.004 1.00 56.03 80 VAL A O 1
#

Organism: NCBI:txid3074435